Protein AF-A0A0K8QT06-F1 (afdb_monomer)

Structure (mmCIF, N/CA/C/O backbone):
data_AF-A0A0K8QT06-F1
#
_entry.id   AF-A0A0K8QT06-F1
#
loop_
_atom_site.group_PDB
_atom_site.id
_atom_site.type_symbol
_atom_site.label_atom_id
_atom_site.label_alt_id
_atom_site.label_comp_id
_atom_site.label_asym_id
_atom_site.label_entity_id
_atom_site.label_seq_id
_atom_site.pdbx_PDB_ins_code
_atom_site.Cartn_x
_atom_site.Cartn_y
_atom_site.Cartn_z
_atom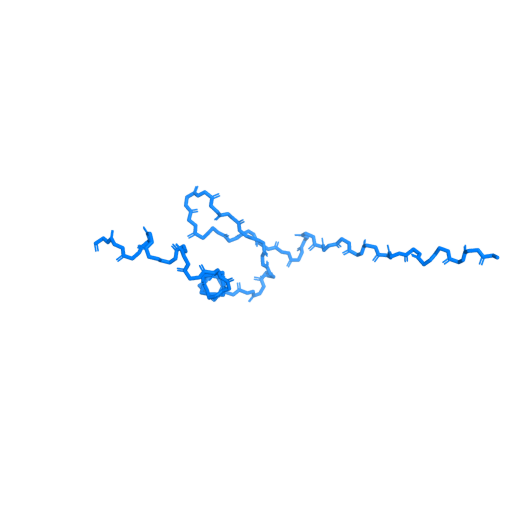_site.occupancy
_atom_site.B_iso_or_equiv
_atom_site.auth_seq_id
_atom_site.auth_comp_id
_atom_site.auth_asym_id
_atom_site.auth_atom_id
_atom_site.pdbx_PDB_model_num
ATOM 1 N N . MET A 1 1 ? 1.826 41.697 -12.888 1.00 45.25 1 MET A N 1
ATOM 2 C CA . MET A 1 1 ? 1.859 40.451 -13.682 1.00 45.25 1 MET A CA 1
ATOM 3 C C . MET A 1 1 ? 1.821 39.295 -12.699 1.00 45.25 1 MET A C 1
ATOM 5 O O . MET A 1 1 ? 2.746 39.177 -11.908 1.00 45.25 1 MET A O 1
ATOM 9 N N . PHE A 1 2 ? 0.735 38.522 -12.661 1.00 56.69 2 PHE A N 1
ATOM 10 C CA . PHE A 1 2 ? 0.651 37.341 -11.801 1.00 56.69 2 PHE A CA 1
ATOM 11 C C . PHE A 1 2 ? 1.223 36.158 -12.575 1.00 56.69 2 PHE A C 1
ATOM 13 O O . PHE A 1 2 ? 0.591 35.637 -13.491 1.00 56.69 2 PHE A O 1
ATOM 20 N N . THR A 1 3 ? 2.456 35.780 -12.256 1.00 55.94 3 THR A N 1
ATOM 21 C CA . THR A 1 3 ? 3.075 34.559 -12.764 1.00 55.94 3 THR A CA 1
ATOM 22 C C . THR A 1 3 ? 2.361 33.386 -12.106 1.00 55.94 3 THR A C 1
ATOM 24 O O . THR A 1 3 ? 2.666 33.008 -10.976 1.00 55.94 3 THR A O 1
ATOM 27 N N . ASN A 1 4 ? 1.369 32.828 -12.798 1.00 61.88 4 ASN A N 1
ATOM 28 C CA . ASN A 1 4 ? 0.796 31.543 -12.431 1.00 61.88 4 ASN A CA 1
ATOM 29 C C . ASN A 1 4 ? 1.917 30.505 -12.530 1.00 61.88 4 ASN A C 1
ATOM 31 O O . ASN A 1 4 ? 2.240 30.033 -13.618 1.00 61.88 4 ASN A 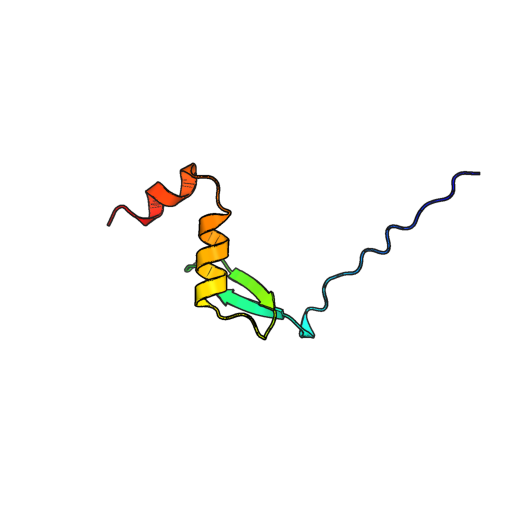O 1
ATOM 35 N N . LYS A 1 5 ? 2.541 30.171 -11.393 1.00 63.91 5 LYS A N 1
ATOM 36 C CA . LYS A 1 5 ? 3.306 28.933 -11.260 1.00 63.91 5 LYS A CA 1
ATOM 37 C C . LYS A 1 5 ? 2.300 27.813 -11.482 1.00 63.91 5 LYS A C 1
ATOM 39 O O . LYS A 1 5 ? 1.580 27.440 -10.560 1.00 63.91 5 LYS A O 1
ATOM 44 N N . GLN A 1 6 ? 2.197 27.332 -12.718 1.00 63.91 6 GLN A N 1
ATOM 45 C CA . GLN A 1 6 ? 1.571 26.050 -12.985 1.00 63.91 6 GLN A CA 1
ATOM 46 C C . GLN A 1 6 ? 2.308 25.048 -12.099 1.00 63.91 6 GLN A C 1
ATOM 48 O O . GLN A 1 6 ? 3.468 24.730 -12.345 1.00 63.91 6 GLN A O 1
ATOM 53 N N . ASN A 1 7 ? 1.662 24.610 -11.018 1.00 63.25 7 ASN A N 1
ATOM 54 C CA . ASN A 1 7 ? 2.053 23.377 -10.366 1.00 63.25 7 ASN A CA 1
ATOM 55 C C . ASN A 1 7 ? 1.874 22.323 -11.450 1.00 63.25 7 ASN A C 1
ATOM 57 O O . ASN A 1 7 ? 0.743 21.955 -11.767 1.00 63.25 7 ASN A O 1
ATOM 61 N N . THR A 1 8 ? 2.968 21.908 -12.081 1.00 62.56 8 THR A N 1
ATOM 62 C CA . THR A 1 8 ? 2.978 20.726 -12.929 1.00 62.56 8 THR A CA 1
ATOM 63 C C . THR A 1 8 ? 2.592 19.581 -12.007 1.00 62.56 8 THR A C 1
ATOM 65 O O . THR A 1 8 ? 3.417 19.063 -11.256 1.00 62.56 8 THR A O 1
ATOM 68 N N . VAL A 1 9 ? 1.297 19.272 -11.954 1.00 63.62 9 VAL A N 1
ATOM 69 C CA . VAL A 1 9 ? 0.785 18.132 -11.206 1.00 63.62 9 VAL A CA 1
ATOM 70 C C . VAL A 1 9 ? 1.279 16.926 -11.980 1.00 63.62 9 VAL A C 1
ATOM 72 O O . VAL A 1 9 ? 0.658 16.486 -12.943 1.00 63.62 9 VAL A O 1
ATOM 75 N N . HIS A 1 10 ? 2.463 16.452 -11.607 1.00 68.25 10 HIS A N 1
ATOM 76 C CA . HIS A 1 10 ? 2.975 15.175 -12.054 1.00 68.25 10 HIS A CA 1
ATOM 77 C C . HIS A 1 10 ? 2.057 14.122 -11.450 1.00 68.25 10 HIS A C 1
ATOM 79 O O . HIS A 1 10 ? 2.201 13.737 -10.289 1.00 68.25 10 HIS A O 1
ATOM 85 N N . THR A 1 11 ? 1.048 13.720 -12.221 1.00 70.50 11 THR A N 1
ATOM 86 C CA . THR A 1 11 ? 0.252 12.552 -11.885 1.00 70.50 11 THR A CA 1
ATOM 87 C C . THR A 1 11 ? 1.207 11.362 -11.802 1.00 70.50 11 THR A C 1
ATOM 89 O O . THR A 1 11 ? 2.053 11.190 -12.685 1.00 70.50 11 THR A O 1
ATOM 92 N N . PRO A 1 12 ? 1.146 10.570 -10.721 1.00 73.94 12 PRO A N 1
ATOM 93 C CA . PRO A 1 12 ? 1.990 9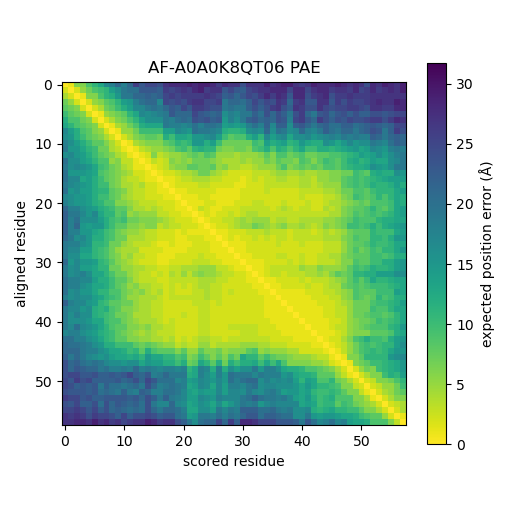.397 -10.607 1.00 73.94 12 PRO A CA 1
ATOM 94 C C . PRO A 1 12 ? 1.685 8.444 -11.764 1.00 73.94 12 PRO A C 1
ATOM 96 O O . PRO A 1 12 ? 0.526 8.202 -12.106 1.00 73.94 12 PRO A O 1
ATOM 99 N N . ASP A 1 13 ? 2.744 7.926 -12.376 1.00 82.44 13 ASP A N 1
ATOM 100 C CA . ASP A 1 13 ? 2.645 6.953 -13.456 1.00 82.44 13 ASP A CA 1
ATOM 101 C C . ASP A 1 13 ? 2.076 5.641 -12.900 1.00 82.44 13 ASP A C 1
ATOM 103 O O . ASP A 1 13 ? 2.755 4.895 -12.190 1.00 82.44 13 ASP A O 1
ATOM 107 N N . MET A 1 14 ? 0.8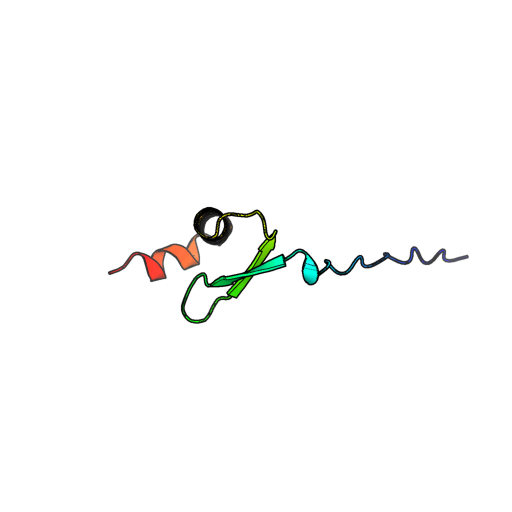09 5.374 -13.217 1.00 82.12 14 MET A N 1
ATOM 108 C CA . MET A 1 14 ? 0.099 4.175 -12.773 1.00 82.12 14 MET A CA 1
ATOM 109 C C . MET A 1 14 ? 0.708 2.888 -13.347 1.00 82.12 14 MET A C 1
ATOM 111 O O . MET A 1 14 ? 0.528 1.831 -12.751 1.00 82.12 14 MET A O 1
ATOM 115 N N . GLY A 1 15 ? 1.463 2.960 -14.452 1.00 85.75 15 GLY A N 1
ATOM 116 C CA . GLY A 1 15 ? 2.181 1.820 -15.025 1.00 85.75 15 GLY A CA 1
ATOM 117 C C . GLY A 1 15 ? 3.388 1.377 -14.196 1.00 85.75 15 GLY A C 1
ATOM 118 O O . GLY A 1 15 ? 3.897 0.281 -14.402 1.00 85.75 15 GLY A O 1
ATOM 119 N N . LYS A 1 16 ? 3.833 2.201 -13.239 1.00 87.94 16 LYS A N 1
ATOM 120 C CA . LYS A 1 16 ? 4.934 1.895 -12.307 1.00 87.94 16 LYS A CA 1
ATOM 121 C C . LYS A 1 16 ? 4.447 1.491 -10.917 1.00 87.94 16 LYS A C 1
ATOM 123 O O . LYS A 1 16 ? 5.256 1.310 -10.004 1.00 87.94 16 LYS A O 1
ATOM 128 N N . LEU A 1 17 ? 3.133 1.369 -10.744 1.00 91.31 17 LEU A N 1
ATOM 129 C CA . LEU A 1 17 ? 2.502 1.032 -9.480 1.00 91.31 17 LEU A CA 1
ATOM 130 C C . LEU A 1 17 ? 1.781 -0.309 -9.588 1.00 91.31 17 LEU A C 1
ATOM 132 O O . LEU A 1 17 ? 1.206 -0.646 -10.619 1.00 91.31 17 LEU A O 1
ATOM 136 N N . LYS A 1 18 ? 1.766 -1.055 -8.486 1.00 92.19 18 LYS A N 1
ATOM 137 C CA . LYS A 1 18 ? 0.950 -2.255 -8.323 1.00 92.19 18 LYS A CA 1
ATOM 138 C C . LYS A 1 18 ? -0.044 -2.083 -7.174 1.00 92.19 18 LYS A C 1
ATOM 140 O O . LYS A 1 18 ? 0.283 -1.437 -6.171 1.00 92.19 18 LYS A O 1
ATOM 145 N N . PRO A 1 19 ? -1.251 -2.655 -7.297 1.00 91.81 19 PRO A N 1
ATOM 146 C CA . PRO A 1 19 ? -2.206 -2.684 -6.206 1.00 91.81 19 PRO A CA 1
ATOM 147 C C . PRO A 1 19 ? -1.769 -3.704 -5.149 1.00 91.81 19 PRO A C 1
ATOM 149 O O . PRO A 1 19 ? -1.454 -4.851 -5.462 1.00 91.81 19 PRO A O 1
ATOM 152 N N . VAL A 1 20 ? -1.781 -3.297 -3.883 1.00 92.50 20 VAL A N 1
ATOM 153 C CA . VAL A 1 20 ? -1.583 -4.175 -2.727 1.00 92.50 20 VAL A CA 1
ATOM 154 C C . VAL A 1 20 ? -2.807 -4.069 -1.829 1.00 92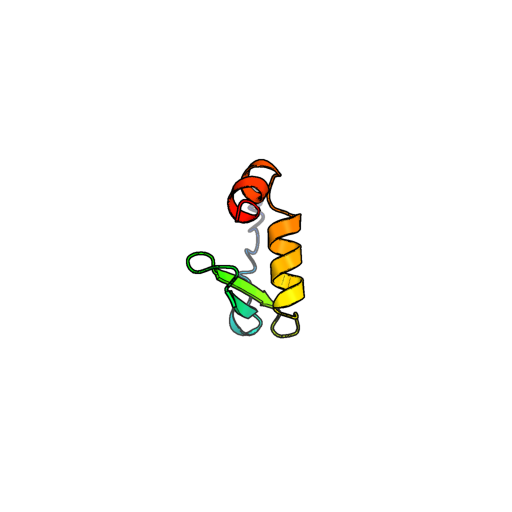.50 20 VAL A C 1
ATOM 156 O O . VAL A 1 20 ? -3.185 -2.984 -1.383 1.00 92.50 20 VAL A O 1
ATOM 159 N N . MET A 1 21 ? -3.432 -5.215 -1.565 1.00 90.56 2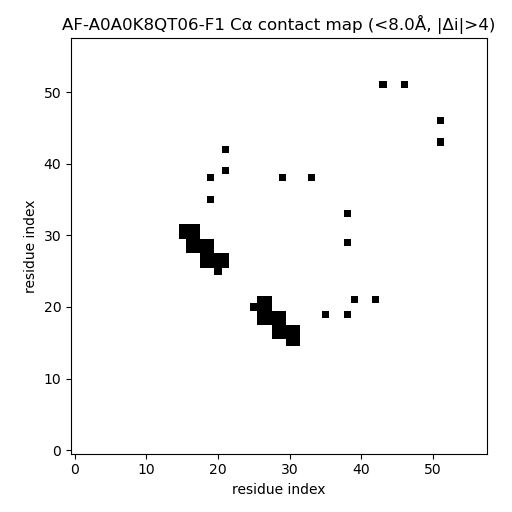1 MET A N 1
ATOM 160 C CA . MET A 1 21 ? -4.558 -5.320 -0.639 1.00 90.56 21 MET A CA 1
ATOM 161 C C . MET A 1 21 ? -4.031 -5.393 0.796 1.00 90.56 21 MET A C 1
ATOM 163 O O . MET A 1 21 ? -3.257 -6.297 1.144 1.00 90.56 21 MET A O 1
ATOM 167 N N . ILE A 1 22 ? -4.452 -4.428 1.613 1.00 87.88 22 ILE A N 1
ATOM 168 C CA . ILE A 1 22 ? -4.153 -4.368 3.048 1.00 87.88 22 ILE A CA 1
ATOM 169 C C . ILE A 1 22 ? -5.183 -5.178 3.834 1.00 87.88 22 ILE A C 1
ATOM 171 O O . ILE A 1 22 ? -4.821 -5.957 4.710 1.00 87.88 22 ILE A O 1
ATOM 175 N N . ASP A 1 23 ? -6.460 -5.023 3.486 1.00 85.69 23 ASP A N 1
ATOM 176 C CA . ASP A 1 23 ? -7.581 -5.770 4.048 1.00 85.69 23 ASP A CA 1
ATOM 177 C C . ASP A 1 23 ? -8.677 -5.969 2.981 1.00 85.69 23 ASP A C 1
ATOM 179 O O . ASP A 1 23 ? -8.475 -5.679 1.802 1.00 85.69 23 ASP A O 1
ATOM 183 N N . ARG A 1 24 ? -9.851 -6.478 3.375 1.00 86.12 24 ARG A N 1
ATOM 184 C CA . ARG A 1 24 ? -10.973 -6.753 2.455 1.00 86.12 24 ARG A CA 1
ATOM 185 C C . ARG A 1 24 ? -11.558 -5.502 1.783 1.00 86.12 24 ARG A C 1
ATOM 187 O O . ARG A 1 24 ? -12.323 -5.638 0.835 1.00 86.12 24 ARG A O 1
ATOM 194 N N . ARG A 1 25 ? -11.278 -4.310 2.307 1.00 85.50 25 ARG A N 1
ATOM 195 C CA . ARG A 1 25 ? -11.823 -3.019 1.865 1.00 85.50 25 ARG A CA 1
ATOM 196 C C . ARG A 1 25 ? -10.737 -2.025 1.463 1.00 85.50 25 ARG A C 1
ATOM 198 O O . ARG A 1 25 ? -11.018 -1.140 0.661 1.00 85.50 25 ARG A O 1
ATOM 205 N N . THR A 1 26 ? -9.525 -2.155 1.997 1.00 87.06 26 THR A N 1
ATOM 206 C CA . THR A 1 26 ? -8.437 -1.209 1.729 1.00 87.06 26 THR A CA 1
ATOM 207 C C . THR A 1 26 ? -7.452 -1.747 0.696 1.00 87.06 26 THR A C 1
ATOM 209 O O . THR A 1 26 ? -6.726 -2.714 0.948 1.00 87.06 26 THR A O 1
ATOM 212 N N . GLN A 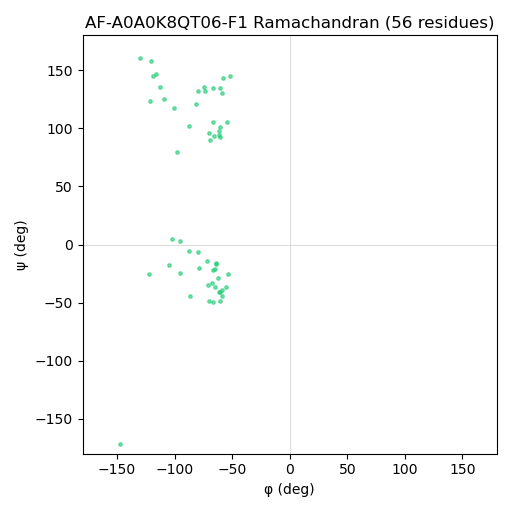1 27 ? -7.358 -1.038 -0.428 1.00 92.38 27 GLN A N 1
ATOM 213 C CA . GLN A 1 27 ? -6.332 -1.219 -1.450 1.00 92.38 27 GLN A CA 1
ATOM 214 C C . GLN A 1 27 ? -5.420 0.007 -1.484 1.00 92.38 27 GLN A C 1
ATOM 216 O O . GLN A 1 27 ? -5.902 1.140 -1.479 1.00 92.38 27 GLN A O 1
ATOM 221 N N . ILE A 1 28 ? -4.110 -0.216 -1.562 1.00 90.81 28 ILE A N 1
ATOM 222 C CA . ILE A 1 28 ? -3.124 0.845 -1.787 1.00 90.81 28 ILE A CA 1
ATOM 223 C C . ILE A 1 28 ? -2.335 0.584 -3.066 1.00 90.81 28 ILE A C 1
ATOM 225 O O . ILE A 1 28 ? -2.243 -0.552 -3.524 1.00 90.81 28 ILE A O 1
ATOM 229 N N . PHE A 1 29 ? -1.751 1.637 -3.632 1.00 91.88 29 PHE A N 1
ATOM 230 C CA . PHE A 1 29 ? -0.864 1.542 -4.786 1.00 91.88 29 PHE A CA 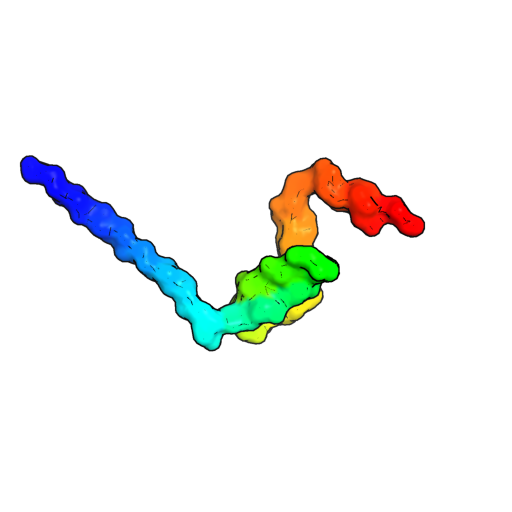1
ATOM 231 C C . PHE A 1 29 ? 0.563 1.836 -4.346 1.00 91.88 29 PHE A C 1
ATOM 233 O O . PHE A 1 29 ? 0.833 2.875 -3.743 1.00 91.88 29 PHE A O 1
ATOM 240 N N . VAL A 1 30 ? 1.466 0.907 -4.635 1.00 91.38 30 VAL A N 1
ATOM 241 C CA . VAL A 1 30 ? 2.886 0.996 -4.274 1.00 91.38 30 VAL A CA 1
ATOM 242 C C . VAL A 1 30 ? 3.758 0.715 -5.493 1.00 91.38 30 VAL A C 1
ATOM 244 O O . VAL A 1 30 ? 3.258 0.130 -6.453 1.00 91.38 30 VAL A O 1
ATOM 247 N N . PRO A 1 31 ? 5.042 1.113 -5.496 1.00 92.81 31 PRO A N 1
ATOM 248 C CA . PRO A 1 31 ? 5.961 0.768 -6.576 1.00 92.81 31 PRO A CA 1
ATOM 249 C C . PRO A 1 31 ? 5.979 -0.738 -6.860 1.00 92.81 31 PRO A C 1
ATOM 251 O O . PRO A 1 31 ? 5.861 -1.545 -5.935 1.00 92.81 31 PRO A O 1
ATOM 254 N N . ILE A 1 32 ? 6.144 -1.121 -8.128 1.00 90.19 32 ILE A N 1
ATOM 255 C CA . ILE A 1 32 ? 6.160 -2.535 -8.547 1.00 90.19 32 ILE A CA 1
ATOM 256 C C . ILE A 1 32 ? 7.212 -3.346 -7.779 1.00 90.19 32 ILE A C 1
ATOM 258 O O . ILE A 1 32 ? 6.940 -4.482 -7.383 1.00 90.19 32 ILE A O 1
ATOM 262 N N . ASP A 1 33 ? 8.354 -2.732 -7.486 1.00 90.94 33 ASP A N 1
ATOM 263 C CA . ASP A 1 33 ? 9.476 -3.366 -6.791 1.00 90.94 33 ASP A CA 1
ATOM 264 C C . ASP A 1 33 ? 9.289 -3.445 -5.265 1.00 90.94 33 ASP A C 1
ATOM 266 O O . ASP A 1 33 ? 10.098 -4.051 -4.569 1.00 90.94 33 ASP A O 1
ATOM 270 N N . MET A 1 34 ? 8.231 -2.838 -4.713 1.00 89.06 34 MET A N 1
ATOM 271 C CA . MET A 1 34 ? 7.975 -2.850 -3.271 1.00 89.06 34 MET A CA 1
ATOM 272 C C . MET A 1 34 ? 7.335 -4.165 -2.836 1.00 89.06 34 MET A C 1
ATOM 274 O O . MET A 1 34 ? 6.340 -4.606 -3.416 1.00 89.06 34 MET A O 1
ATOM 278 N N . ASP A 1 35 ? 7.857 -4.768 -1.775 1.00 91.69 35 ASP A N 1
ATOM 279 C CA . ASP A 1 35 ? 7.264 -5.965 -1.194 1.00 91.69 35 ASP A CA 1
ATOM 280 C C . ASP A 1 35 ? 5.877 -5.663 -0.572 1.00 91.69 35 ASP A C 1
ATOM 282 O O . ASP A 1 35 ? 5.711 -4.640 0.109 1.00 91.69 35 ASP A O 1
ATOM 286 N N . PRO A 1 36 ? 4.847 -6.498 -0.819 1.00 88.81 36 PRO A N 1
ATOM 287 C CA . PRO A 1 36 ? 3.511 -6.289 -0.269 1.00 88.81 36 PRO A CA 1
ATOM 288 C C . PRO A 1 36 ? 3.452 -6.331 1.265 1.00 88.81 36 PRO A C 1
ATOM 290 O O . PRO A 1 36 ? 2.589 -5.661 1.834 1.00 88.81 36 PRO A O 1
ATOM 293 N N . GLU A 1 37 ? 4.327 -7.069 1.950 1.00 88.81 37 GLU A N 1
ATOM 294 C CA . GLU A 1 37 ? 4.388 -7.087 3.417 1.00 88.81 37 GLU A CA 1
ATOM 295 C C . GLU A 1 37 ? 4.928 -5.762 3.949 1.00 88.81 37 GLU A C 1
ATOM 297 O O . GLU A 1 37 ? 4.259 -5.105 4.748 1.00 88.81 37 GLU A O 1
ATOM 302 N N . THR A 1 38 ? 6.041 -5.277 3.395 1.00 90.00 38 THR A N 1
ATOM 303 C CA . THR A 1 38 ? 6.589 -3.958 3.750 1.00 90.00 38 THR A CA 1
ATOM 304 C C . THR A 1 38 ? 5.583 -2.833 3.485 1.00 90.00 38 THR A C 1
ATOM 306 O O . THR A 1 38 ? 5.442 -1.899 4.280 1.00 90.00 38 THR A O 1
ATOM 309 N N . ALA A 1 39 ? 4.838 -2.916 2.378 1.00 89.31 39 ALA A N 1
ATOM 310 C CA . ALA A 1 39 ? 3.768 -1.974 2.061 1.00 89.31 39 ALA A CA 1
ATOM 311 C C . ALA A 1 39 ? 2.655 -1.976 3.127 1.00 89.31 39 ALA A C 1
ATOM 313 O O . ALA A 1 39 ? 2.168 -0.909 3.514 1.00 89.31 39 ALA A O 1
ATOM 314 N N . ARG A 1 40 ? 2.283 -3.159 3.636 1.00 89.25 40 ARG A N 1
ATOM 315 C CA . ARG A 1 40 ? 1.305 -3.313 4.722 1.00 89.25 40 ARG A CA 1
ATOM 316 C C . ARG A 1 40 ? 1.816 -2.746 6.033 1.00 89.25 40 ARG A C 1
ATOM 318 O O . ARG A 1 40 ? 1.119 -1.948 6.655 1.00 89.25 40 ARG A O 1
ATOM 325 N N . GLU A 1 41 ? 3.029 -3.097 6.433 1.00 89.31 41 GLU A N 1
ATOM 326 C CA . GLU A 1 41 ? 3.638 -2.587 7.662 1.00 89.31 41 GLU A CA 1
ATOM 327 C C . GLU A 1 41 ? 3.737 -1.061 7.653 1.00 89.31 41 GLU A C 1
ATOM 329 O O . GLU A 1 41 ? 3.360 -0.403 8.625 1.00 89.31 41 GLU A O 1
ATOM 334 N N . ARG A 1 42 ? 4.161 -0.475 6.526 1.00 88.44 42 ARG A N 1
ATOM 335 C CA . ARG A 1 42 ? 4.218 0.980 6.348 1.00 88.44 42 ARG A CA 1
ATOM 336 C C . ARG A 1 42 ? 2.838 1.625 6.453 1.00 88.44 42 ARG A C 1
ATOM 338 O O . ARG A 1 42 ? 2.708 2.693 7.052 1.00 88.44 42 ARG A O 1
ATOM 345 N N . TYR A 1 43 ? 1.815 0.992 5.882 1.00 87.69 43 TYR A N 1
ATOM 346 C CA . TYR A 1 43 ? 0.441 1.479 5.957 1.00 87.69 43 TYR A CA 1
ATOM 347 C C . TYR A 1 43 ? -0.058 1.554 7.404 1.00 87.69 43 TYR A C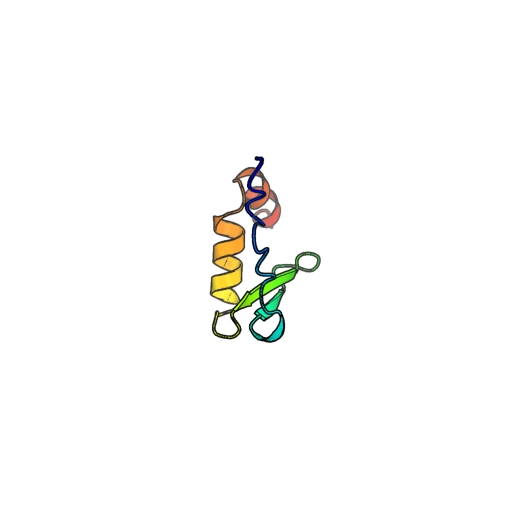 1
ATOM 349 O O . TYR A 1 43 ? -0.568 2.589 7.835 1.00 87.69 43 TYR A O 1
ATOM 357 N N . TRP A 1 44 ? 0.144 0.484 8.173 1.00 83.81 44 TRP A N 1
ATOM 358 C CA . TRP A 1 44 ? -0.262 0.423 9.577 1.00 83.81 44 TRP A CA 1
ATOM 359 C C . TRP A 1 44 ? 0.591 1.316 10.482 1.00 83.81 44 TRP A C 1
ATOM 361 O O . TRP A 1 44 ? 0.067 1.924 11.418 1.00 83.81 44 TRP A O 1
ATOM 371 N N . SER A 1 45 ? 1.882 1.454 10.177 1.00 85.31 45 SER A N 1
ATOM 372 C CA . SER A 1 45 ? 2.807 2.317 10.921 1.00 85.31 45 SER A CA 1
ATOM 373 C C . SER A 1 45 ? 2.444 3.796 10.800 1.00 85.31 45 SER A C 1
ATOM 375 O O . SER A 1 45 ? 2.536 4.529 11.781 1.00 85.31 45 SER A O 1
ATOM 377 N N . ASN A 1 46 ? 1.964 4.220 9.628 1.00 82.31 46 ASN A N 1
ATOM 378 C CA . ASN A 1 46 ? 1.566 5.605 9.363 1.00 82.31 46 ASN A CA 1
ATOM 379 C C . ASN A 1 46 ? 0.109 5.917 9.731 1.00 82.31 46 ASN A C 1
ATOM 381 O O . ASN A 1 46 ? -0.310 7.071 9.632 1.00 82.31 46 ASN A O 1
ATOM 385 N N . ARG A 1 47 ? -0.683 4.918 10.140 1.00 75.31 47 ARG A N 1
ATOM 386 C CA . ARG A 1 47 ? -2.036 5.160 10.647 1.00 75.31 47 ARG A CA 1
ATOM 387 C C . ARG A 1 47 ? -1.969 5.754 12.060 1.00 75.31 47 ARG A C 1
ATOM 389 O O . ARG A 1 47 ? -1.220 5.228 12.890 1.00 75.31 47 ARG A O 1
ATOM 396 N N . PRO A 1 48 ? -2.764 6.801 12.357 1.00 70.00 48 PRO A N 1
ATOM 397 C CA . PRO A 1 48 ? -2.900 7.309 13.715 1.00 70.00 48 PRO A CA 1
ATOM 398 C C . PRO A 1 48 ? -3.397 6.194 14.646 1.00 70.00 48 PRO A C 1
ATOM 400 O O . PRO A 1 48 ? -4.204 5.343 14.265 1.00 70.00 48 PRO A O 1
ATOM 403 N N . GLU A 1 49 ? -2.880 6.196 15.872 1.00 59.94 49 GLU A N 1
ATOM 404 C CA . GLU A 1 49 ? -2.958 5.105 16.854 1.00 59.94 49 GLU A CA 1
ATOM 405 C C . GLU A 1 49 ? -4.388 4.611 17.154 1.00 59.94 49 GLU A C 1
ATOM 407 O O . GLU A 1 49 ? -4.586 3.434 17.459 1.00 59.94 49 GLU A O 1
ATOM 412 N N . MET A 1 50 ? -5.402 5.463 16.953 1.00 55.59 50 MET A N 1
ATOM 413 C CA . MET A 1 50 ? -6.813 5.142 17.208 1.00 55.59 50 MET A CA 1
ATOM 414 C C . MET A 1 50 ? -7.397 4.017 16.331 1.00 55.59 50 MET A C 1
ATOM 416 O O . MET A 1 50 ? -8.433 3.464 16.690 1.00 55.59 50 MET A O 1
ATOM 420 N N . ASP A 1 51 ? -6.756 3.631 15.220 1.00 56.72 51 ASP A N 1
ATOM 421 C CA . ASP A 1 51 ? -7.247 2.537 14.363 1.00 56.72 51 ASP A CA 1
ATOM 422 C C . ASP A 1 51 ? -6.617 1.168 14.668 1.00 56.72 51 ASP A C 1
ATOM 424 O O . ASP A 1 51 ? -7.237 0.139 14.394 1.00 56.72 51 ASP A O 1
ATOM 428 N N . ARG A 1 52 ? -5.409 1.105 15.254 1.00 55.56 52 ARG A N 1
ATOM 429 C CA . ARG A 1 52 ? -4.702 -0.181 15.459 1.00 55.56 52 ARG A CA 1
ATOM 430 C C . ARG A 1 52 ? -5.408 -1.079 16.474 1.00 55.56 52 ARG A C 1
ATOM 432 O O . ARG A 1 52 ? -5.436 -2.297 16.316 1.00 55.56 52 ARG A O 1
ATOM 439 N N . GLN A 1 53 ? -6.044 -0.480 17.479 1.00 55.88 53 GLN A N 1
ATOM 440 C CA . GLN A 1 53 ? -6.727 -1.209 18.552 1.00 55.88 53 GLN A CA 1
ATOM 441 C C . GLN A 1 53 ? -7.959 -1.995 18.069 1.00 55.88 53 GLN A C 1
ATOM 443 O O . GLN A 1 53 ? -8.354 -2.969 18.706 1.00 55.88 53 GLN A O 1
ATOM 448 N N . LYS A 1 54 ? -8.545 -1.620 16.921 1.00 56.16 54 LYS A N 1
ATOM 449 C CA . LYS A 1 54 ? -9.722 -2.292 16.343 1.00 56.16 54 LYS A CA 1
ATOM 450 C C . LYS A 1 54 ? -9.386 -3.597 15.611 1.00 56.16 54 LYS A C 1
ATOM 452 O O . LYS A 1 54 ? -10.279 -4.416 15.428 1.00 56.16 54 LYS A O 1
ATOM 457 N N . TYR A 1 55 ? -8.125 -3.788 15.211 1.00 56.81 55 TYR A N 1
ATOM 458 C CA . TYR A 1 55 ? -7.668 -4.956 14.443 1.00 56.81 55 TYR A CA 1
ATOM 459 C C . TYR A 1 55 ? -6.872 -5.973 15.276 1.00 56.81 55 TYR A C 1
ATOM 461 O O . TYR A 1 55 ? -6.762 -7.120 14.861 1.00 56.81 55 TYR A O 1
ATOM 469 N N . TYR A 1 56 ? -6.367 -5.586 16.454 1.00 57.75 56 TYR A N 1
ATOM 470 C CA . TYR A 1 56 ? -5.625 -6.470 17.371 1.00 57.75 56 TYR A CA 1
ATOM 471 C C . TYR A 1 56 ? -6.482 -7.112 18.477 1.00 57.75 56 TYR A C 1
ATOM 473 O O . TYR A 1 56 ? -5.946 -7.810 19.332 1.00 57.75 56 TYR A O 1
ATOM 481 N N . LYS A 1 57 ? -7.804 -6.891 18.492 1.00 50.16 57 LYS A N 1
ATOM 482 C CA . LYS A 1 57 ? -8.713 -7.563 19.432 1.00 50.16 57 LYS A CA 1
ATOM 483 C C . LYS A 1 57 ? -9.376 -8.761 18.745 1.00 50.16 57 LYS A C 1
ATOM 485 O O . LYS A 1 57 ? -10.505 -8.654 18.268 1.00 50.16 57 LYS A O 1
ATOM 490 N N . GLY A 1 58 ? -8.636 -9.862 18.671 1.00 44.69 58 GLY A N 1
ATOM 491 C CA . GLY A 1 58 ? -9.095 -11.192 18.272 1.00 44.69 58 GLY A CA 1
ATOM 492 C C . GLY A 1 58 ? -8.486 -12.219 19.203 1.00 44.69 58 GLY A C 1
ATOM 493 O O . GLY A 1 58 ? -7.243 -12.201 19.307 1.00 44.69 58 GLY A O 1
#

Secondary structure (DSSP, 8-state):
-------------GGGEEEEESSSS-EEEEETTS-HHHHHHHHHHTS-GGGGGGTS--

Nearest PDB structures (foldseek):
  5l6m-assembly2_L-2  TM=4.020E-01  e=7.474E+00  Caulobacter vibrioides CB15
  9g8n-assembly1_K  TM=3.637E-01  e=8.026E+00  Homo sapiens

Radius of gyration: 16.84 Å; Cα contacts (8 Å, |Δi|>4): 31; chains: 1; bounding box: 21×52×34 Å

pLDDT: mean 76.85, std 15.05, range [44.69, 92.81]

Solvent-accessible surface area (backbone atoms only — not comparable to full-atom values): 3953 Å² total; per-residue (Å²): 134,86,81,76,76,74,75,76,77,76,71,78,64,65,92,55,42,37,84,40,74,71,53,101,84,44,72,47,76,42,51,66,89,55,56,65,65,62,53,40,52,52,53,60,68,71,45,67,74,88,58,58,67,75,75,70,74,122

Mean predicted aligned error: 10.5 Å

Foldseek 3Di:
DDPPPPPPPPDPDQVQWDWADLDPPDIDIDGPPDDSVVVNVVVVVPDDPVPVVVVPPD

Sequence (58 aa):
MFTNKQNTVHTPDMGKLKPVMIDRRTQIFVPIDMDPETARERYWSNRPEMDRQKYYKG